Protein AF-A0A2S6ACW3-F1 (afdb_monomer)

Mean predicted aligned error: 11.48 Å

Sequence (101 aa):
MSRRIPSDDEINSAAVELGLADVDGKCRPSARGRVAKSILLAEKEVADAEQAAADISGPVRLIGEWHRALAAEVGAAAADAITASLAPTLYKSAQQDRRPR

Solvent-accessible surface area (backbone atoms only — not comparable to full-atom values): 5680 Å² total; per-residue (Å²): 131,85,81,82,75,78,50,72,65,57,34,14,53,52,16,46,77,69,70,53,28,49,96,86,49,42,41,38,78,93,46,42,70,57,45,43,50,50,54,55,48,52,54,45,52,50,50,53,50,52,48,51,57,67,68,42,50,70,28,57,51,51,43,52,52,53,29,55,57,37,26,75,75,66,35,58,75,53,19,50,57,51,37,64,69,43,39,70,57,49,35,53,53,49,55,57,76,69,55,84,130

Secondary structure (DSSP, 8-state):
-------HHHHHHHHHHTT-B-TTSPBPHHHHHHHHHHHHHHHHHHHHHHHHHHHS-HHHHHHHHHHHHHHHHH-HHHHHHHHHHHHHHHHHHHHHTTS--

Structure (mmCIF, N/CA/C/O backbone):
data_AF-A0A2S6ACW3-F1
#
_entry.id   AF-A0A2S6ACW3-F1
#
loop_
_atom_site.group_PDB
_atom_site.id
_atom_site.type_symbol
_atom_site.label_atom_id
_atom_site.label_alt_id
_atom_site.label_comp_id
_atom_site.label_asym_id
_atom_site.label_entity_id
_atom_site.label_seq_id
_atom_site.pdbx_PDB_ins_code
_atom_site.Cartn_x
_atom_site.Cartn_y
_atom_site.Cartn_z
_atom_site.occupancy
_atom_site.B_iso_or_equiv
_atom_site.auth_seq_id
_atom_site.auth_comp_id
_atom_site.auth_asym_id
_atom_site.auth_atom_id
_atom_site.pdbx_PDB_model_num
ATOM 1 N N . MET A 1 1 ? 22.866 7.331 5.655 1.00 47.84 1 MET A N 1
ATOM 2 C CA . MET A 1 1 ? 22.135 6.455 4.715 1.00 47.84 1 MET A CA 1
ATOM 3 C C . MET A 1 1 ? 23.094 6.031 3.621 1.00 47.84 1 MET A C 1
ATOM 5 O O . MET A 1 1 ? 23.541 6.888 2.867 1.00 47.84 1 MET A O 1
ATOM 9 N N . SER A 1 2 ? 23.494 4.758 3.596 1.00 45.16 2 SER A N 1
ATOM 10 C CA . SER A 1 2 ? 24.354 4.247 2.525 1.00 45.16 2 SER A CA 1
ATOM 11 C C . SER A 1 2 ? 23.539 4.249 1.232 1.00 45.16 2 SER A C 1
ATOM 13 O O . SER A 1 2 ? 22.478 3.630 1.182 1.00 45.16 2 SER A O 1
ATOM 15 N N . ARG A 1 3 ? 23.962 5.015 0.220 1.00 69.31 3 ARG A N 1
ATOM 16 C CA . ARG A 1 3 ? 23.289 5.041 -1.086 1.00 69.31 3 ARG A CA 1
ATOM 17 C C . ARG A 1 3 ? 23.595 3.717 -1.784 1.00 69.31 3 ARG A C 1
ATOM 19 O O . ARG A 1 3 ? 24.653 3.589 -2.392 1.00 69.31 3 ARG A O 1
ATOM 26 N N . ARG A 1 4 ? 22.695 2.737 -1.650 1.00 86.38 4 ARG A N 1
ATOM 27 C CA . ARG A 1 4 ? 22.717 1.510 -2.456 1.00 86.38 4 ARG A CA 1
ATOM 28 C C . ARG A 1 4 ? 22.800 1.894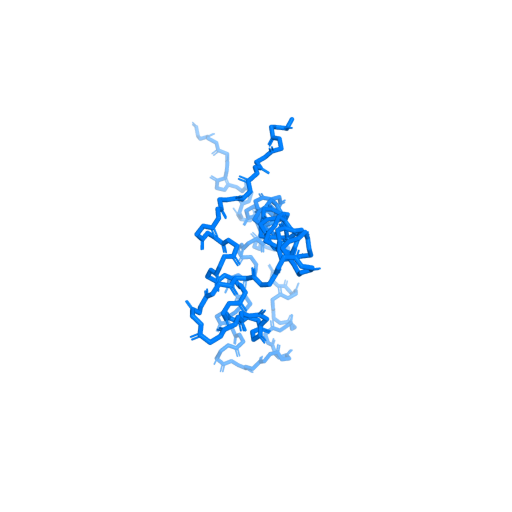 -3.933 1.00 86.38 4 ARG A C 1
ATOM 30 O O . ARG A 1 4 ? 22.145 2.840 -4.369 1.00 86.38 4 ARG A O 1
ATOM 37 N N . ILE A 1 5 ? 23.614 1.164 -4.681 1.00 88.38 5 ILE A N 1
ATOM 38 C CA . ILE A 1 5 ? 23.708 1.276 -6.134 1.00 88.38 5 ILE A CA 1
ATOM 39 C C . ILE A 1 5 ? 23.091 -0.009 -6.696 1.00 88.38 5 ILE A C 1
ATOM 41 O O . ILE A 1 5 ? 23.581 -1.080 -6.332 1.00 88.38 5 ILE A O 1
ATOM 45 N N . PRO A 1 6 ? 22.023 0.070 -7.512 1.00 88.94 6 PRO A N 1
ATOM 46 C CA . PRO A 1 6 ? 21.423 -1.106 -8.129 1.00 88.94 6 PRO A CA 1
ATOM 47 C C . PRO A 1 6 ? 22.428 -1.844 -9.015 1.00 88.94 6 PRO A C 1
ATOM 49 O O . PRO A 1 6 ? 23.226 -1.207 -9.709 1.00 88.94 6 PRO A O 1
ATOM 52 N N . SER A 1 7 ? 22.392 -3.171 -8.985 1.00 93.81 7 SER A N 1
ATOM 53 C CA . SER A 1 7 ? 23.246 -4.015 -9.814 1.00 93.81 7 SER A CA 1
ATOM 54 C C . SER A 1 7 ? 22.812 -3.981 -11.282 1.00 93.81 7 SER A C 1
ATOM 56 O O . SER A 1 7 ? 21.699 -3.577 -11.630 1.00 93.81 7 SER A O 1
ATOM 58 N N . ASP A 1 8 ? 23.694 -4.430 -12.173 1.00 92.12 8 ASP A N 1
ATOM 59 C CA . ASP A 1 8 ? 23.380 -4.489 -13.59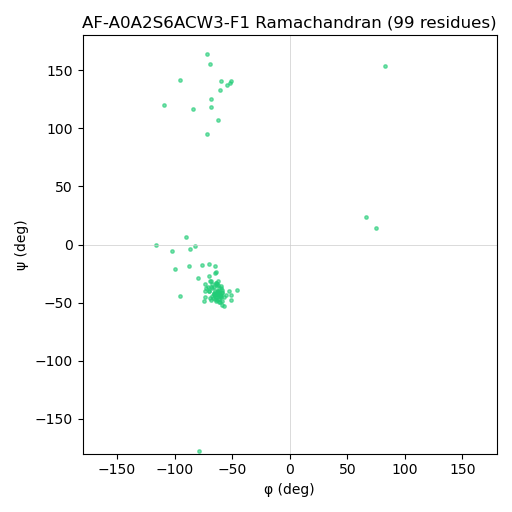9 1.00 92.12 8 ASP A CA 1
ATOM 60 C C . ASP A 1 8 ? 22.216 -5.446 -13.899 1.00 92.12 8 ASP A C 1
ATOM 62 O O . ASP A 1 8 ? 21.412 -5.148 -14.784 1.00 92.12 8 ASP A O 1
ATOM 66 N N . ASP A 1 9 ? 22.088 -6.535 -13.137 1.00 93.88 9 ASP A N 1
ATOM 67 C CA . ASP A 1 9 ? 20.997 -7.505 -13.264 1.00 93.88 9 ASP A CA 1
ATOM 68 C C . ASP A 1 9 ? 19.658 -6.918 -12.804 1.00 93.88 9 ASP A C 1
ATOM 70 O O . ASP A 1 9 ? 18.639 -7.110 -13.470 1.00 93.88 9 ASP A O 1
ATOM 74 N N . GLU A 1 10 ? 19.660 -6.136 -11.719 1.00 92.50 10 GLU A N 1
ATOM 75 C CA . GLU A 1 10 ? 18.478 -5.405 -11.239 1.00 92.50 10 GLU A CA 1
ATOM 76 C C . GLU A 1 10 ? 18.015 -4.378 -12.280 1.00 92.50 10 GLU A C 1
ATOM 78 O O . GLU A 1 10 ? 16.828 -4.285 -12.595 1.00 92.50 10 GLU A O 1
ATOM 83 N N . ILE A 1 11 ? 18.961 -3.649 -12.880 1.00 93.06 11 ILE A N 1
ATOM 84 C CA . ILE A 1 11 ? 18.679 -2.667 -13.933 1.00 93.06 11 ILE A CA 1
ATOM 85 C C . ILE A 1 11 ? 18.149 -3.345 -15.200 1.00 93.06 11 ILE A C 1
ATOM 87 O O . ILE A 1 11 ? 17.219 -2.831 -15.819 1.00 93.06 11 ILE A O 1
ATOM 91 N N . ASN A 1 12 ? 18.722 -4.475 -15.618 1.00 93.38 12 ASN A N 1
ATOM 92 C CA . ASN A 1 12 ? 18.259 -5.188 -16.808 1.00 93.38 12 ASN A CA 1
ATOM 93 C C . ASN A 1 12 ? 16.861 -5.782 -16.589 1.00 93.38 12 ASN A C 1
ATOM 95 O O . ASN A 1 12 ? 15.992 -5.593 -17.435 1.00 93.38 12 ASN A O 1
ATOM 99 N N . SER A 1 13 ? 16.616 -6.397 -15.429 1.00 93.19 13 SER A N 1
ATOM 100 C CA . SER A 1 13 ? 15.308 -6.965 -15.078 1.00 93.19 13 SER A CA 1
ATOM 101 C C . SER A 1 13 ? 14.219 -5.889 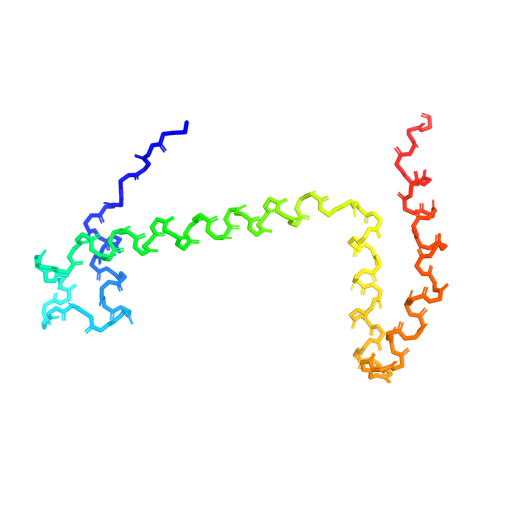-15.052 1.00 93.19 13 SER A C 1
ATOM 103 O O . SER A 1 13 ? 13.210 -6.012 -15.744 1.00 93.19 13 SER A O 1
ATOM 105 N N . ALA A 1 14 ? 14.467 -4.768 -14.369 1.00 92.06 14 ALA A N 1
ATOM 106 C CA . ALA A 1 14 ? 13.532 -3.645 -14.347 1.00 92.06 14 ALA A CA 1
ATOM 107 C C . ALA A 1 14 ? 13.337 -3.017 -15.739 1.00 92.06 14 ALA A C 1
ATOM 109 O O . ALA A 1 14 ? 12.245 -2.572 -16.085 1.00 92.06 14 ALA A O 1
ATOM 110 N N . ALA A 1 15 ? 14.376 -2.979 -16.579 1.00 92.44 15 ALA A N 1
ATOM 111 C CA . ALA A 1 15 ? 14.242 -2.487 -17.947 1.00 92.44 15 ALA A CA 1
ATOM 112 C C . ALA A 1 15 ? 13.373 -3.401 -18.821 1.00 92.44 15 ALA A C 1
ATOM 114 O O . ALA A 1 15 ? 12.665 -2.886 -19.686 1.00 92.44 15 ALA A O 1
ATOM 115 N N . VAL A 1 16 ? 13.405 -4.720 -18.608 1.00 93.00 16 VAL A N 1
ATOM 116 C CA . VAL A 1 16 ? 12.505 -5.666 -19.286 1.00 93.00 16 VAL A CA 1
ATOM 117 C C . VAL A 1 16 ? 11.058 -5.396 -18.877 1.00 93.00 16 VAL A C 1
ATOM 119 O O . VAL A 1 16 ? 10.212 -5.219 -19.750 1.00 93.00 16 VAL A O 1
ATOM 122 N N . GLU A 1 17 ? 10.785 -5.271 -17.577 1.00 91.44 17 GLU A N 1
ATOM 123 C CA . GLU A 1 17 ? 9.439 -4.979 -17.057 1.00 91.44 17 GLU A CA 1
ATOM 124 C C . GLU A 1 17 ? 8.879 -3.648 -17.578 1.00 91.44 17 GLU A C 1
ATOM 126 O O . GLU A 1 17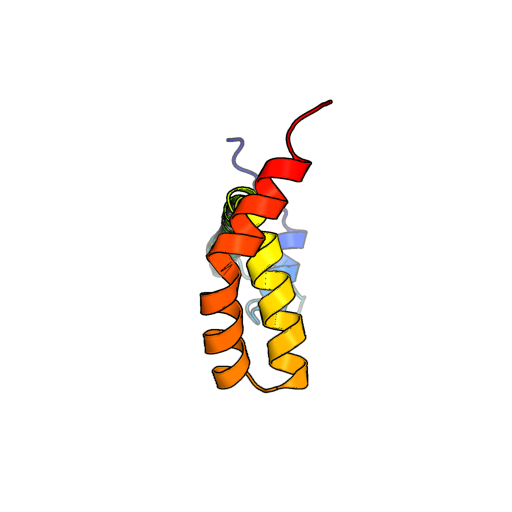 ? 7.700 -3.544 -17.911 1.00 91.44 17 GLU A O 1
ATOM 131 N N . LEU A 1 18 ? 9.737 -2.634 -17.711 1.00 88.31 18 LEU A N 1
ATOM 132 C CA . LEU A 1 18 ? 9.370 -1.312 -18.221 1.00 88.31 18 LEU A CA 1
ATOM 133 C C . LEU A 1 18 ? 9.329 -1.230 -19.759 1.00 88.31 18 LEU A C 1
ATOM 135 O O . LEU A 1 18 ? 9.049 -0.158 -20.300 1.00 88.31 18 LEU A O 1
ATOM 139 N N . GLY A 1 19 ? 9.648 -2.312 -20.479 1.00 89.00 19 GLY A N 1
ATOM 140 C CA . GLY A 1 19 ? 9.714 -2.323 -21.947 1.00 89.00 19 GLY A CA 1
ATOM 141 C C . GLY A 1 19 ? 10.838 -1.453 -22.533 1.00 89.00 19 GLY A C 1
ATOM 142 O O . GLY A 1 19 ? 10.754 -0.993 -23.671 1.00 89.00 19 GLY A O 1
ATOM 143 N N . LEU A 1 20 ? 11.884 -1.187 -21.747 1.00 88.38 20 LEU A N 1
ATOM 144 C CA . LEU A 1 20 ? 13.050 -0.367 -22.103 1.00 88.38 20 LEU A CA 1
ATOM 145 C C . LEU A 1 20 ? 14.292 -1.201 -22.453 1.00 88.38 20 LEU A C 1
ATOM 147 O O . LEU A 1 20 ? 15.321 -0.635 -22.847 1.00 88.38 20 LEU A O 1
ATOM 151 N N . ALA A 1 21 ? 14.210 -2.521 -22.289 1.00 89.00 21 ALA A N 1
ATOM 152 C CA . ALA A 1 21 ? 15.249 -3.450 -22.695 1.00 89.00 21 ALA A CA 1
ATOM 153 C C . ALA A 1 21 ? 15.362 -3.553 -24.227 1.00 89.00 21 ALA A C 1
ATOM 155 O O . ALA A 1 21 ? 14.435 -3.245 -24.981 1.00 89.00 21 ALA A O 1
ATOM 156 N N . ASP A 1 22 ? 16.541 -3.935 -24.700 1.00 89.06 22 ASP A N 1
ATOM 157 C CA . ASP A 1 22 ? 16.743 -4.384 -26.072 1.00 89.06 22 ASP A CA 1
ATOM 158 C C . ASP A 1 22 ? 16.280 -5.841 -26.267 1.00 89.06 22 ASP A C 1
ATOM 160 O O . ASP A 1 22 ? 15.726 -6.471 -25.365 1.00 89.06 22 ASP A O 1
ATOM 164 N N . VAL A 1 23 ? 16.478 -6.361 -27.481 1.00 84.12 23 VAL A N 1
ATOM 165 C CA . VAL A 1 23 ? 16.064 -7.719 -27.874 1.00 84.12 23 VAL A CA 1
ATOM 166 C C . VAL A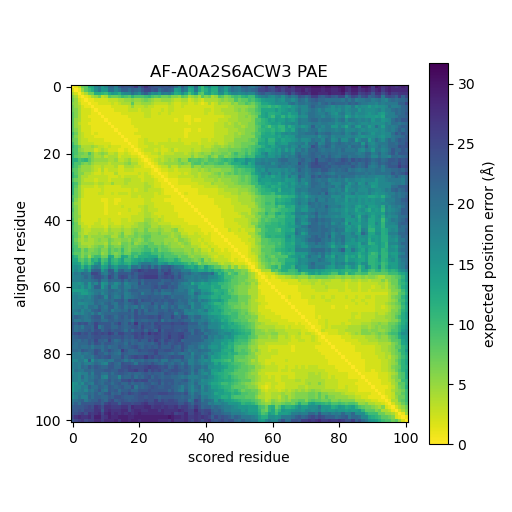 1 23 ? 16.808 -8.797 -27.071 1.00 84.12 23 VAL A C 1
ATOM 168 O O . VAL A 1 23 ? 16.276 -9.887 -26.886 1.00 84.12 23 VAL A O 1
ATOM 171 N N . ASP A 1 24 ? 17.987 -8.471 -26.534 1.00 87.06 24 ASP A N 1
ATOM 172 C CA . ASP A 1 24 ? 18.812 -9.365 -25.716 1.00 87.06 24 ASP A CA 1
ATOM 173 C C . ASP A 1 24 ? 18.477 -9.262 -24.213 1.00 87.06 24 ASP A C 1
ATOM 175 O O . ASP A 1 24 ? 19.178 -9.832 -23.375 1.00 87.06 24 ASP A O 1
ATOM 179 N N . GLY A 1 25 ? 17.428 -8.514 -23.845 1.00 84.94 25 GLY A N 1
ATOM 180 C CA . GLY A 1 25 ? 17.013 -8.319 -22.455 1.00 84.94 25 GLY A CA 1
ATOM 181 C C . GLY A 1 25 ? 17.916 -7.372 -21.661 1.00 84.94 25 GLY A C 1
ATOM 182 O O . GLY A 1 25 ? 17.833 -7.326 -20.433 1.00 84.94 25 GLY A O 1
ATOM 183 N N . LYS A 1 26 ? 18.784 -6.598 -22.325 1.00 91.00 26 LYS A N 1
ATOM 184 C CA . LYS A 1 26 ? 19.677 -5.636 -21.672 1.00 91.00 26 LYS A CA 1
ATOM 185 C C . LYS A 1 26 ? 19.077 -4.243 -21.670 1.00 91.00 26 LYS A C 1
ATOM 187 O O . LYS A 1 26 ? 18.494 -3.769 -22.645 1.00 91.00 26 LYS A O 1
ATOM 192 N N . CYS A 1 27 ? 19.275 -3.520 -20.572 1.00 90.81 27 CYS A N 1
ATOM 193 C CA . CYS A 1 27 ? 18.882 -2.121 -20.513 1.00 90.81 27 CYS A CA 1
ATOM 194 C C . CYS A 1 27 ? 19.762 -1.279 -21.446 1.00 90.81 27 CYS A C 1
ATOM 196 O O . CYS A 1 27 ? 20.986 -1.222 -21.276 1.00 90.81 27 CYS A O 1
ATOM 198 N N . ARG A 1 28 ? 19.130 -0.527 -22.357 1.00 90.00 28 ARG A N 1
ATOM 199 C CA . ARG A 1 28 ? 19.826 0.415 -23.248 1.00 90.00 28 ARG A CA 1
ATOM 200 C C . ARG A 1 28 ? 20.683 1.404 -22.440 1.00 90.00 28 ARG A C 1
ATOM 202 O O . ARG A 1 28 ? 20.170 1.957 -21.461 1.00 90.00 28 ARG A O 1
ATOM 209 N N . PRO A 1 29 ? 21.927 1.723 -22.858 1.00 89.81 29 PRO A N 1
ATOM 210 C CA . PRO A 1 29 ? 22.829 2.606 -22.107 1.00 89.81 29 PRO A CA 1
ATOM 211 C C . PRO A 1 29 ? 22.216 3.963 -21.735 1.00 89.81 29 PRO A C 1
ATOM 213 O O . PRO A 1 29 ? 22.357 4.423 -20.605 1.00 89.81 29 PRO A O 1
ATOM 216 N N . SER A 1 30 ? 21.453 4.564 -22.652 1.00 90.19 30 SER A N 1
ATOM 217 C CA . SER A 1 30 ? 20.763 5.846 -22.449 1.00 90.19 30 SER A CA 1
ATOM 218 C C . SER A 1 30 ? 19.592 5.787 -21.455 1.00 90.19 30 SER A C 1
ATOM 220 O O . SER A 1 30 ? 19.133 6.823 -20.973 1.00 90.19 30 SER A O 1
ATOM 222 N N . ALA A 1 31 ? 19.089 4.592 -21.136 1.00 89.75 31 ALA A N 1
ATOM 223 C CA . ALA A 1 31 ? 18.002 4.375 -20.185 1.00 89.75 31 ALA A CA 1
ATOM 224 C C . ALA A 1 31 ? 18.495 3.933 -18.797 1.00 89.75 31 ALA A C 1
ATOM 226 O O . ALA A 1 31 ? 17.785 4.173 -17.821 1.00 89.75 31 ALA A O 1
ATOM 227 N N . ARG A 1 32 ? 19.717 3.386 -18.679 1.00 91.75 32 ARG A N 1
ATOM 228 C CA . ARG A 1 32 ? 20.256 2.804 -17.429 1.00 91.75 32 ARG A CA 1
ATOM 229 C C . ARG A 1 32 ? 20.141 3.735 -16.226 1.00 91.75 32 ARG A C 1
ATOM 231 O O . ARG A 1 32 ? 19.635 3.330 -15.187 1.00 91.75 32 ARG A O 1
ATOM 238 N N . GLY A 1 33 ? 20.546 4.998 -16.375 1.00 91.12 33 GLY A N 1
ATOM 239 C CA . GLY A 1 33 ? 20.479 5.975 -15.281 1.00 91.12 33 GLY A CA 1
ATOM 240 C C . GLY A 1 33 ? 19.049 6.283 -14.821 1.00 91.12 33 GLY A C 1
ATOM 241 O O . GLY A 1 33 ? 18.817 6.505 -13.634 1.00 91.12 33 GLY A O 1
ATOM 242 N N . ARG A 1 34 ? 18.074 6.257 -15.741 1.00 91.62 34 ARG A N 1
ATOM 243 C CA . ARG A 1 34 ? 16.654 6.442 -15.404 1.00 91.62 34 ARG A CA 1
ATOM 244 C C . ARG A 1 34 ? 16.092 5.207 -14.709 1.00 91.62 34 ARG A C 1
ATOM 246 O O . ARG A 1 34 ? 15.464 5.363 -13.673 1.00 91.62 34 ARG A O 1
ATOM 253 N N . VAL A 1 35 ? 16.385 4.013 -15.224 1.00 92.25 35 VAL A N 1
ATOM 254 C CA . VAL A 1 35 ? 15.942 2.742 -14.630 1.00 92.25 35 VAL A CA 1
ATOM 255 C C . VAL A 1 35 ? 16.507 2.570 -13.218 1.00 92.25 35 VAL A C 1
ATOM 257 O O . VAL A 1 35 ? 15.747 2.326 -12.289 1.00 92.25 35 VAL A O 1
ATOM 260 N N . ALA A 1 36 ? 17.804 2.818 -13.015 1.00 92.50 36 ALA A N 1
ATOM 261 C CA . ALA A 1 36 ? 18.419 2.771 -11.687 1.00 92.50 36 ALA A CA 1
ATOM 262 C C . ALA A 1 36 ? 17.764 3.758 -10.702 1.00 92.50 36 ALA A C 1
ATOM 264 O O . ALA A 1 36 ? 17.512 3.417 -9.548 1.00 92.50 36 ALA A O 1
ATOM 265 N N . LYS A 1 37 ? 17.442 4.978 -11.157 1.00 91.56 37 LYS A N 1
ATOM 266 C CA . LYS A 1 37 ? 16.727 5.964 -10.335 1.00 91.56 37 LYS A CA 1
ATOM 267 C C . LYS A 1 37 ? 15.309 5.503 -9.994 1.00 91.56 37 LYS A C 1
ATOM 269 O O . LYS A 1 37 ? 14.875 5.725 -8.869 1.00 91.56 37 LYS A O 1
ATOM 274 N N . SER A 1 38 ? 14.606 4.883 -10.938 1.00 91.19 38 SER A N 1
ATOM 275 C CA . SER A 1 38 ? 13.264 4.338 -10.719 1.00 91.19 38 SER A CA 1
ATOM 276 C C . SER A 1 38 ? 13.263 3.206 -9.694 1.00 91.19 38 SER A C 1
ATOM 278 O O . SER A 1 38 ? 12.418 3.228 -8.809 1.00 91.19 38 SER A O 1
ATOM 280 N N . ILE A 1 39 ? 14.238 2.288 -9.747 1.00 91.50 39 ILE A N 1
ATOM 281 C CA . ILE A 1 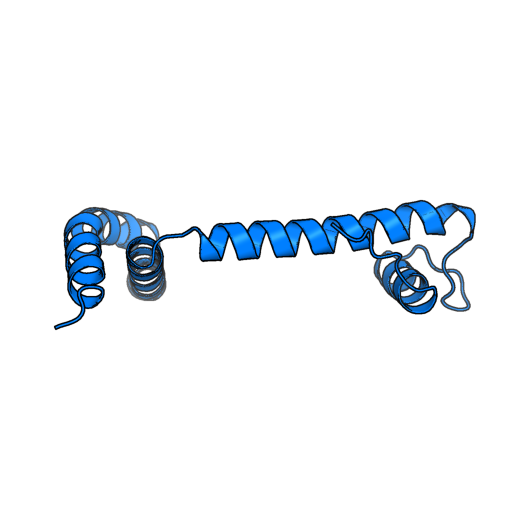39 ? 14.407 1.225 -8.739 1.00 91.50 39 ILE A CA 1
ATOM 282 C C . ILE A 1 39 ? 14.565 1.841 -7.345 1.00 91.50 39 ILE A C 1
ATOM 284 O O . ILE A 1 39 ? 13.804 1.534 -6.434 1.00 91.50 39 ILE A O 1
ATOM 288 N N . LEU A 1 40 ? 15.506 2.778 -7.190 1.00 91.56 40 LEU A N 1
ATOM 289 C CA . LEU A 1 40 ? 15.764 3.421 -5.898 1.00 91.56 40 LEU A CA 1
ATOM 290 C C . LEU A 1 40 ? 14.571 4.236 -5.385 1.00 91.56 40 LEU A C 1
ATOM 292 O O . LEU A 1 40 ? 14.376 4.344 -4.176 1.00 91.56 40 LEU A O 1
ATOM 296 N N . LEU A 1 41 ? 13.795 4.842 -6.286 1.00 90.75 41 LEU A N 1
ATOM 297 C CA . LEU A 1 41 ? 12.584 5.566 -5.913 1.00 90.75 41 LEU A CA 1
ATOM 298 C C . LEU A 1 41 ? 11.500 4.604 -5.425 1.00 90.75 41 LEU A C 1
ATOM 300 O O . LEU A 1 41 ? 10.931 4.858 -4.373 1.00 90.75 41 LEU A O 1
ATOM 304 N N . ALA A 1 42 ? 11.268 3.499 -6.136 1.00 87.06 42 ALA A N 1
ATOM 305 C CA . ALA A 1 42 ? 10.295 2.486 -5.739 1.00 87.06 42 ALA A CA 1
ATOM 306 C C . ALA A 1 42 ? 10.651 1.869 -4.377 1.00 87.06 42 ALA A C 1
ATOM 308 O O . ALA A 1 42 ? 9.796 1.753 -3.507 1.00 87.06 42 ALA A O 1
ATOM 309 N N . GLU A 1 43 ? 11.927 1.554 -4.144 1.00 87.69 43 GLU A N 1
ATOM 310 C CA . GLU A 1 43 ? 12.396 1.063 -2.842 1.00 87.69 43 GLU A CA 1
ATOM 311 C C . GLU A 1 43 ? 12.181 2.084 -1.727 1.00 87.69 43 GLU A C 1
ATOM 313 O O . GLU A 1 43 ? 11.778 1.725 -0.622 1.00 87.69 43 GLU A O 1
ATOM 318 N N . LYS A 1 44 ? 12.428 3.366 -2.016 1.00 85.62 44 LYS A N 1
ATOM 319 C CA . LYS A 1 44 ? 12.168 4.436 -1.060 1.00 85.62 44 LYS A CA 1
ATOM 320 C C . LYS A 1 44 ? 10.673 4.581 -0.776 1.00 85.62 44 LYS A C 1
ATOM 322 O O . LYS A 1 44 ? 10.319 4.745 0.379 1.00 85.62 44 LYS A O 1
ATOM 327 N N . GLU A 1 45 ? 9.811 4.514 -1.784 1.00 85.12 45 GLU A N 1
ATOM 328 C CA . GLU A 1 45 ? 8.358 4.588 -1.594 1.00 85.12 45 GLU A CA 1
ATOM 329 C C . GLU A 1 45 ? 7.839 3.423 -0.749 1.00 85.12 45 GLU A C 1
ATOM 331 O O . GLU A 1 45 ? 7.019 3.638 0.141 1.00 85.12 45 GLU A O 1
ATOM 336 N N . VAL A 1 46 ? 8.358 2.212 -0.968 1.00 80.62 46 VAL A N 1
ATOM 337 C CA . VAL A 1 46 ? 8.048 1.051 -0.124 1.00 80.62 46 VAL A CA 1
ATOM 338 C C . VAL A 1 46 ? 8.532 1.285 1.304 1.00 80.62 46 VAL A C 1
ATOM 340 O O . VAL A 1 46 ? 7.748 1.124 2.232 1.00 80.62 46 VAL A O 1
ATOM 343 N N . ALA A 1 47 ? 9.775 1.734 1.494 1.00 77.88 47 ALA A N 1
ATOM 344 C CA . ALA A 1 47 ? 10.312 2.020 2.823 1.00 77.88 47 ALA A CA 1
ATOM 345 C C . ALA A 1 47 ? 9.546 3.147 3.541 1.00 77.88 47 ALA A C 1
ATOM 347 O O . ALA A 1 47 ? 9.279 3.044 4.735 1.00 77.88 47 ALA A O 1
ATOM 348 N N . ASP A 1 48 ? 9.156 4.203 2.826 1.00 78.69 48 ASP A N 1
ATOM 349 C CA . ASP A 1 48 ? 8.362 5.312 3.359 1.00 78.69 48 ASP A CA 1
ATOM 350 C C . ASP A 1 48 ? 6.939 4.835 3.712 1.00 78.69 48 ASP A C 1
ATOM 352 O O . ASP A 1 48 ? 6.395 5.241 4.738 1.00 78.69 48 ASP A O 1
ATOM 356 N N . ALA A 1 49 ? 6.340 3.938 2.919 1.00 71.19 49 ALA A N 1
ATOM 357 C CA . ALA A 1 49 ? 5.039 3.331 3.209 1.00 71.19 49 ALA A CA 1
ATOM 358 C C . ALA A 1 49 ? 5.095 2.349 4.390 1.00 71.19 49 ALA A C 1
ATOM 360 O O . ALA A 1 49 ? 4.191 2.343 5.224 1.00 71.19 49 ALA A O 1
ATOM 361 N N . GLU A 1 50 ? 6.154 1.545 4.494 1.00 74.81 50 GLU A N 1
ATOM 362 C CA . GLU A 1 50 ? 6.414 0.661 5.633 1.00 74.81 50 GLU A CA 1
ATOM 363 C C . GLU A 1 50 ? 6.655 1.464 6.908 1.00 74.81 50 GLU A C 1
AT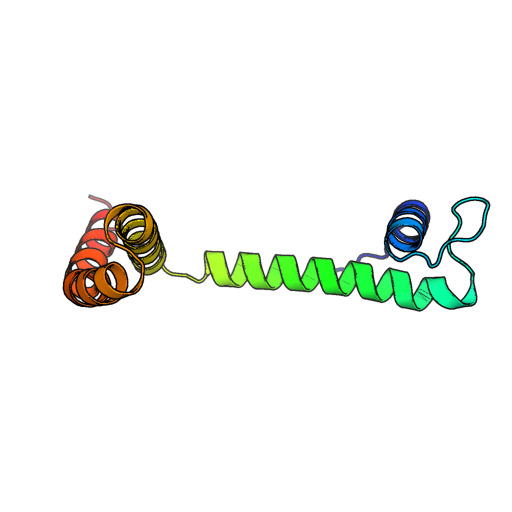OM 365 O O . GLU A 1 50 ? 6.080 1.144 7.947 1.00 74.81 50 GLU A O 1
ATOM 370 N N . GLN A 1 51 ? 7.442 2.538 6.828 1.00 68.62 51 GLN A N 1
ATOM 371 C CA . GLN A 1 51 ? 7.663 3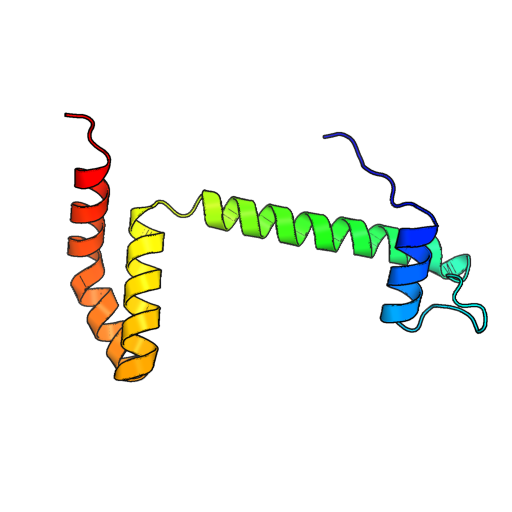.444 7.947 1.00 68.62 51 GLN A CA 1
ATOM 372 C C . GLN A 1 51 ? 6.362 4.140 8.343 1.00 68.62 51 GLN A C 1
ATOM 374 O O . GLN A 1 51 ? 6.022 4.145 9.520 1.00 68.62 51 GLN A O 1
ATOM 379 N N . ALA A 1 52 ? 5.580 4.640 7.384 1.00 66.00 52 ALA A N 1
ATOM 380 C CA . ALA A 1 52 ? 4.262 5.198 7.661 1.00 66.00 52 ALA A CA 1
ATOM 381 C C . ALA A 1 52 ? 3.347 4.160 8.328 1.00 66.00 52 ALA A C 1
ATOM 383 O O . ALA A 1 52 ? 2.669 4.485 9.297 1.00 66.00 52 ALA A O 1
ATOM 384 N N . ALA A 1 53 ? 3.359 2.902 7.878 1.00 62.44 53 ALA A N 1
ATOM 385 C CA . ALA A 1 53 ? 2.599 1.814 8.490 1.00 62.44 53 ALA A CA 1
ATOM 386 C C . ALA A 1 53 ? 3.113 1.420 9.887 1.00 62.44 53 ALA A C 1
ATOM 388 O O . ALA A 1 53 ? 2.316 1.020 10.736 1.00 62.44 53 ALA A O 1
ATOM 389 N N . ALA A 1 54 ? 4.414 1.549 10.145 1.00 65.56 54 ALA A N 1
ATOM 390 C CA . ALA A 1 54 ? 5.018 1.358 11.462 1.00 65.56 54 ALA A CA 1
ATOM 391 C C . ALA A 1 54 ? 4.706 2.527 12.416 1.00 65.56 54 ALA A C 1
ATOM 393 O O . ALA A 1 54 ? 4.509 2.312 13.614 1.00 65.56 54 ALA A O 1
ATOM 394 N N . ASP A 1 55 ? 4.605 3.743 11.876 1.00 59.94 55 ASP A N 1
ATOM 395 C CA . ASP A 1 55 ? 4.247 4.969 12.592 1.00 59.94 55 ASP A CA 1
ATOM 396 C C . ASP A 1 55 ? 2.739 5.045 12.889 1.00 59.94 55 ASP A C 1
ATOM 398 O O . ASP A 1 55 ? 2.310 5.769 13.796 1.00 59.94 55 ASP A O 1
ATOM 402 N N . ILE A 1 56 ? 1.914 4.252 12.190 1.00 65.81 56 ILE A N 1
ATOM 403 C CA . ILE A 1 56 ? 0.522 4.016 12.573 1.00 65.81 56 ILE A CA 1
ATOM 404 C C . ILE A 1 56 ? 0.523 3.344 13.948 1.00 65.81 56 ILE A C 1
ATOM 406 O O . ILE A 1 56 ? 0.832 2.162 14.112 1.00 65.81 56 ILE A O 1
ATOM 410 N N . SER A 1 57 ? 0.133 4.113 14.967 1.00 72.06 57 SER A N 1
ATOM 411 C CA . SER A 1 57 ? -0.001 3.593 16.326 1.00 72.06 57 SER A CA 1
ATOM 412 C C . SER A 1 57 ? -0.855 2.313 16.328 1.00 72.06 57 SER A C 1
ATOM 414 O O . SER A 1 57 ? -1.861 2.226 15.623 1.00 72.06 57 SER A O 1
ATOM 416 N N . GLY A 1 58 ? -0.484 1.317 17.140 1.00 76.44 58 GLY A N 1
ATOM 417 C CA . GLY A 1 58 ? -1.220 0.045 17.246 1.00 76.44 58 GLY A CA 1
ATOM 418 C C . GLY A 1 58 ? -2.749 0.186 17.359 1.00 76.44 58 GLY A C 1
ATOM 419 O O . GLY A 1 58 ? -3.453 -0.579 16.702 1.00 76.44 58 GLY A O 1
ATOM 420 N N . PRO A 1 59 ? -3.273 1.184 18.099 1.00 79.56 59 PRO A N 1
ATOM 421 C CA . PRO A 1 59 ? -4.694 1.521 18.094 1.00 79.56 59 PRO A CA 1
ATOM 422 C C . PRO A 1 59 ? -5.302 1.837 16.719 1.00 79.56 59 PRO A C 1
ATOM 424 O O . PRO A 1 59 ? -6.391 1.367 16.407 1.00 79.56 59 PRO A O 1
ATOM 427 N N . VAL A 1 60 ? -4.613 2.606 15.876 1.00 82.31 60 VAL A N 1
ATOM 428 C CA . VAL A 1 60 ? -5.105 2.977 14.538 1.00 82.31 60 VAL A CA 1
ATOM 429 C C . VAL A 1 60 ? -5.094 1.769 13.599 1.00 82.31 60 VAL A C 1
ATOM 431 O O . VAL A 1 60 ? -6.039 1.584 12.834 1.00 82.31 60 VAL A O 1
ATOM 434 N N . ARG A 1 61 ? -4.090 0.890 13.712 1.00 83.31 61 ARG A N 1
ATOM 435 C CA . ARG A 1 61 ? -4.068 -0.381 12.973 1.00 83.31 61 ARG A CA 1
ATOM 436 C C . ARG A 1 61 ? -5.266 -1.266 13.335 1.00 83.31 61 ARG A C 1
ATOM 438 O O . ARG A 1 61 ? -5.929 -1.767 12.433 1.00 83.31 61 ARG A O 1
ATOM 445 N N . LEU A 1 62 ? -5.580 -1.384 14.629 1.00 84.81 62 LEU A N 1
ATOM 446 C CA . LEU A 1 62 ? -6.746 -2.136 15.106 1.00 84.81 62 LEU A CA 1
ATOM 447 C C . LEU A 1 62 ? -8.054 -1.572 14.533 1.00 84.81 62 LEU A C 1
ATOM 449 O O . LEU A 1 62 ? -8.895 -2.325 14.052 1.00 84.81 62 LEU A O 1
ATOM 453 N N . ILE A 1 63 ? -8.215 -0.247 14.541 1.00 87.94 63 ILE A N 1
ATOM 454 C CA . ILE A 1 63 ? -9.397 0.416 13.971 1.00 87.94 63 ILE A CA 1
ATOM 455 C C . ILE A 1 63 ? -9.528 0.108 12.469 1.00 87.94 63 ILE A C 1
ATOM 457 O O . ILE A 1 63 ? -10.618 -0.217 12.004 1.00 87.94 63 ILE A O 1
ATOM 461 N N . GLY A 1 64 ? -8.425 0.147 11.715 1.00 86.44 64 GLY A N 1
ATOM 462 C CA . GLY A 1 64 ? -8.423 -0.181 10.286 1.00 86.44 64 GLY A CA 1
ATOM 463 C C . GLY A 1 64 ? -8.673 -1.664 9.972 1.00 86.44 64 GLY A C 1
ATOM 464 O O . GLY A 1 64 ? -9.246 -1.991 8.935 1.00 86.44 64 GLY A O 1
ATOM 465 N N . GLU A 1 65 ? -8.259 -2.587 10.841 1.00 88.44 65 GLU A N 1
ATOM 466 C CA . GLU A 1 65 ? -8.599 -4.014 10.727 1.00 88.44 65 GLU A CA 1
ATOM 467 C C . GLU A 1 65 ? -10.098 -4.251 10.944 1.00 88.44 65 GLU A C 1
ATOM 469 O O . GLU A 1 65 ? -10.736 -4.915 10.126 1.00 88.44 65 GLU A O 1
ATOM 474 N N . TRP A 1 66 ? -10.673 -3.631 11.979 1.00 89.06 66 TRP A N 1
ATOM 475 C CA . TRP A 1 66 ? -12.114 -3.671 12.241 1.00 89.06 66 TRP A CA 1
ATOM 476 C C . TRP A 1 66 ? -12.932 -3.090 11.089 1.00 89.06 66 TRP A C 1
ATOM 478 O O . TRP A 1 66 ? -13.924 -3.691 10.678 1.00 89.06 66 TRP A O 1
ATOM 488 N N . HIS A 1 67 ? -12.491 -1.961 10.530 1.00 91.94 67 HIS A N 1
ATOM 489 C CA . HIS A 1 67 ? -13.134 -1.364 9.362 1.00 91.94 67 HIS A CA 1
ATOM 490 C C . HIS A 1 67 ? -13.159 -2.315 8.170 1.00 91.94 67 HIS A C 1
ATOM 492 O O . HIS A 1 67 ? -14.215 -2.518 7.583 1.00 91.94 67 HIS A O 1
ATOM 498 N N . ARG A 1 68 ? -12.020 -2.932 7.834 1.00 90.19 68 ARG A N 1
ATOM 499 C CA . ARG A 1 68 ? -11.920 -3.843 6.684 1.00 90.19 68 ARG A CA 1
ATOM 500 C C . ARG A 1 68 ? -12.801 -5.078 6.844 1.00 90.19 68 ARG A C 1
ATOM 502 O O . ARG A 1 68 ? -13.438 -5.479 5.874 1.00 90.19 68 ARG A O 1
ATOM 509 N N . ALA A 1 69 ? -12.862 -5.645 8.049 1.00 90.31 69 ALA A N 1
ATOM 510 C CA . ALA A 1 69 ? -13.766 -6.751 8.353 1.00 90.31 69 ALA A CA 1
ATOM 511 C C . ALA A 1 69 ? -15.236 -6.336 8.168 1.00 90.31 69 ALA A C 1
ATOM 513 O O . ALA A 1 69 ? -15.973 -6.985 7.431 1.00 90.31 69 ALA A O 1
ATOM 514 N N . LEU A 1 70 ? -15.638 -5.196 8.741 1.00 89.81 70 LEU A N 1
ATOM 515 C CA . LEU A 1 70 ? -17.000 -4.671 8.603 1.00 89.81 70 LEU A CA 1
ATOM 516 C C . LEU A 1 70 ? -17.348 -4.321 7.151 1.00 89.81 70 LEU A C 1
ATOM 518 O O . LEU A 1 70 ? -18.440 -4.630 6.685 1.00 89.81 70 LEU A O 1
ATOM 522 N N . ALA A 1 71 ? -16.431 -3.702 6.407 1.00 90.62 71 ALA A N 1
ATOM 523 C CA . ALA A 1 71 ? -16.663 -3.291 5.025 1.00 90.62 71 ALA A CA 1
ATOM 524 C C . ALA A 1 71 ? -16.942 -4.485 4.101 1.00 90.62 71 ALA A C 1
ATOM 526 O O . ALA A 1 71 ? -17.727 -4.346 3.162 1.00 90.62 71 ALA A O 1
ATOM 527 N N . ALA A 1 72 ? -16.348 -5.648 4.388 1.00 90.69 72 ALA A N 1
ATOM 528 C CA . ALA A 1 72 ? -16.611 -6.888 3.664 1.00 90.69 72 ALA A CA 1
ATOM 529 C C . ALA A 1 72 ? -18.012 -7.467 3.941 1.00 90.69 72 ALA A C 1
ATOM 531 O O . ALA A 1 72 ? -18.564 -8.146 3.079 1.00 90.69 72 ALA A O 1
ATOM 532 N N . GLU A 1 73 ? -18.596 -7.190 5.111 1.00 91.44 73 GLU A N 1
ATOM 533 C CA . GLU A 1 73 ? -19.892 -7.739 5.535 1.00 91.44 73 GLU A CA 1
ATOM 534 C C . GLU A 1 73 ? -21.073 -6.805 5.241 1.00 91.44 73 GLU A C 1
ATOM 536 O O . GLU A 1 73 ? -22.117 -7.251 4.768 1.00 91.44 73 GLU A O 1
ATOM 541 N N . VAL A 1 74 ? -20.923 -5.507 5.520 1.00 90.81 74 VAL A N 1
ATOM 542 C CA . VAL A 1 74 ? -22.032 -4.531 5.491 1.00 90.81 74 VAL A CA 1
ATOM 543 C C . VAL A 1 74 ? -21.871 -3.442 4.427 1.00 90.81 74 VAL A C 1
ATOM 545 O O . VAL A 1 74 ? -22.741 -2.584 4.276 1.00 90.81 74 VAL A O 1
ATOM 548 N N . GLY A 1 75 ? -20.772 -3.476 3.670 1.00 85.62 75 GLY A N 1
ATOM 549 C CA . GLY A 1 75 ? -20.430 -2.467 2.672 1.00 85.62 75 GLY A CA 1
ATOM 550 C C . GLY A 1 75 ? -19.743 -1.232 3.267 1.00 85.62 75 GLY A C 1
ATOM 551 O O . GLY A 1 75 ? -19.926 -0.874 4.432 1.00 85.62 75 GLY A O 1
ATOM 552 N N . ALA A 1 76 ? -18.939 -0.558 2.438 1.00 87.31 76 ALA A N 1
ATOM 553 C CA . ALA A 1 76 ? -18.003 0.481 2.878 1.00 87.31 76 ALA A CA 1
ATOM 554 C C . ALA A 1 76 ? -18.671 1.647 3.633 1.00 87.31 76 ALA A C 1
ATOM 556 O O . ALA A 1 76 ? -18.213 2.018 4.707 1.00 87.31 76 ALA A O 1
ATOM 557 N N . ALA A 1 77 ? -19.793 2.171 3.130 1.00 88.25 77 ALA A N 1
ATOM 558 C CA . ALA A 1 77 ? -20.453 3.334 3.733 1.00 88.25 77 ALA A CA 1
ATOM 559 C C . ALA A 1 77 ? -21.023 3.051 5.137 1.00 88.25 77 ALA A C 1
ATOM 561 O O . ALA A 1 77 ? -20.968 3.908 6.020 1.00 88.25 77 ALA A O 1
ATOM 562 N N . ALA A 1 78 ? -21.559 1.847 5.365 1.00 88.81 78 ALA A N 1
ATOM 563 C CA . ALA A 1 78 ? -22.044 1.444 6.684 1.00 88.81 78 ALA A CA 1
ATOM 564 C C . ALA A 1 78 ? -20.872 1.161 7.638 1.00 88.81 78 ALA A C 1
ATOM 566 O O . ALA A 1 78 ? -20.900 1.575 8.799 1.00 88.81 78 ALA A O 1
ATOM 567 N N . ALA A 1 79 ? -19.816 0.517 7.135 1.00 91.31 79 ALA A N 1
ATOM 568 C CA . ALA A 1 79 ? -18.598 0.260 7.893 1.00 91.31 79 ALA A CA 1
ATOM 569 C C . ALA A 1 79 ? -17.894 1.550 8.338 1.00 91.31 79 ALA A C 1
ATOM 571 O O . ALA A 1 79 ? -17.411 1.600 9.469 1.00 91.31 79 ALA A O 1
ATOM 572 N N . ASP A 1 80 ? -17.887 2.602 7.513 1.00 90.88 80 ASP A N 1
ATOM 573 C CA . ASP A 1 80 ? -17.354 3.922 7.876 1.00 90.88 80 ASP A CA 1
ATOM 574 C C . ASP A 1 80 ? -18.081 4.502 9.095 1.00 90.88 80 ASP A C 1
ATOM 576 O O . ASP A 1 80 ? -17.445 4.858 10.089 1.00 90.88 80 ASP A O 1
ATOM 580 N N . ALA A 1 81 ? -19.417 4.545 9.057 1.00 91.00 81 ALA A N 1
ATOM 581 C CA . ALA A 1 81 ? -20.222 5.093 10.148 1.00 91.00 81 ALA A CA 1
ATOM 582 C C . ALA A 1 81 ? -20.043 4.300 11.459 1.00 91.00 81 ALA A C 1
ATOM 584 O O . ALA A 1 81 ? -19.886 4.883 12.539 1.00 91.00 81 ALA A O 1
ATOM 585 N N . ILE A 1 82 ? -20.025 2.966 11.368 1.00 89.25 82 ILE A N 1
ATOM 586 C CA . ILE A 1 82 ? -19.860 2.073 12.523 1.00 89.25 82 ILE A CA 1
ATOM 587 C C . ILE A 1 82 ? -18.446 2.195 13.101 1.00 89.25 82 ILE A C 1
ATOM 589 O O . ILE A 1 82 ? -18.281 2.390 14.307 1.00 89.25 82 ILE A O 1
ATOM 593 N N . THR A 1 83 ? -17.420 2.139 12.251 1.00 91.50 83 THR A N 1
ATOM 594 C CA . THR A 1 83 ? -16.020 2.218 12.685 1.00 91.50 83 THR A CA 1
ATOM 595 C C . THR A 1 83 ? -15.721 3.584 13.292 1.00 91.50 83 THR A C 1
ATOM 597 O O . THR A 1 83 ? -15.101 3.646 14.351 1.00 91.50 83 THR A O 1
ATOM 600 N N . ALA A 1 84 ? -16.206 4.678 12.696 1.00 90.88 84 ALA A N 1
ATOM 601 C CA . ALA A 1 84 ? -16.037 6.019 13.254 1.00 90.88 84 ALA A CA 1
ATOM 602 C C . ALA A 1 84 ? -16.650 6.138 14.660 1.00 90.88 84 ALA A C 1
ATOM 604 O O . ALA A 1 84 ? -16.044 6.734 15.552 1.00 90.88 84 ALA A O 1
ATOM 605 N N . SER A 1 85 ? -17.810 5.513 14.884 1.00 91.00 85 SER A N 1
ATOM 606 C CA . SER A 1 85 ? -18.478 5.499 16.192 1.00 91.00 85 SER A CA 1
ATOM 607 C C . SER A 1 85 ? -17.714 4.676 17.238 1.00 91.00 85 SER A C 1
ATOM 609 O O . SER A 1 85 ? -17.668 5.045 18.412 1.00 91.00 85 SER A O 1
ATOM 611 N N . LEU A 1 86 ? -17.093 3.567 16.824 1.00 90.00 86 LEU A N 1
ATOM 612 C CA . LEU A 1 86 ? -16.358 2.653 17.706 1.00 90.00 86 LEU A CA 1
ATOM 613 C C . LEU A 1 86 ? -14.889 3.044 17.919 1.00 90.00 86 LEU A C 1
ATOM 615 O O . LEU A 1 86 ? -14.278 2.611 18.901 1.00 90.00 86 LEU A O 1
ATOM 619 N N . ALA A 1 87 ? -14.323 3.877 17.045 1.00 87.81 87 ALA A N 1
ATOM 620 C CA . ALA A 1 87 ? -12.916 4.266 17.057 1.00 87.81 87 ALA A CA 1
ATOM 621 C C . ALA A 1 87 ? -12.417 4.776 18.425 1.00 87.81 87 ALA A C 1
ATOM 623 O O . ALA A 1 87 ? -11.359 4.317 18.857 1.00 87.81 87 ALA A O 1
ATOM 624 N N . PRO A 1 88 ? -13.143 5.628 19.183 1.00 87.25 88 PRO A N 1
ATOM 625 C CA . PRO A 1 88 ? -12.695 6.060 20.510 1.00 87.25 88 PRO A CA 1
ATOM 626 C C . PRO A 1 88 ? -12.573 4.913 21.525 1.00 87.25 88 PRO A C 1
ATOM 628 O O . PRO A 1 88 ? -11.692 4.936 22.387 1.00 87.25 88 PRO A O 1
ATOM 631 N N . THR A 1 89 ? -13.451 3.911 21.437 1.00 87.00 89 THR A N 1
ATOM 632 C CA . THR A 1 89 ? -13.449 2.734 22.318 1.00 87.00 89 THR A CA 1
ATOM 633 C C . THR A 1 89 ? -12.313 1.788 21.950 1.00 87.00 89 THR A C 1
ATOM 635 O O . THR A 1 89 ? -11.528 1.420 22.824 1.00 87.00 89 THR A O 1
ATOM 638 N N . LEU A 1 90 ? -12.172 1.476 20.657 1.00 84.56 90 LEU A N 1
ATOM 639 C CA . LEU A 1 90 ? -11.079 0.658 20.121 1.00 84.56 90 LEU A CA 1
ATOM 640 C C . LEU A 1 90 ? -9.710 1.287 20.401 1.00 84.56 90 LEU A C 1
ATOM 642 O O . LEU A 1 90 ? -8.739 0.591 20.699 1.00 84.56 90 LEU A O 1
ATOM 646 N N . TYR A 1 91 ? -9.632 2.618 20.361 1.00 84.69 91 TYR A N 1
ATOM 647 C CA . TYR A 1 91 ? -8.403 3.326 20.677 1.00 84.69 91 TYR A CA 1
ATOM 648 C C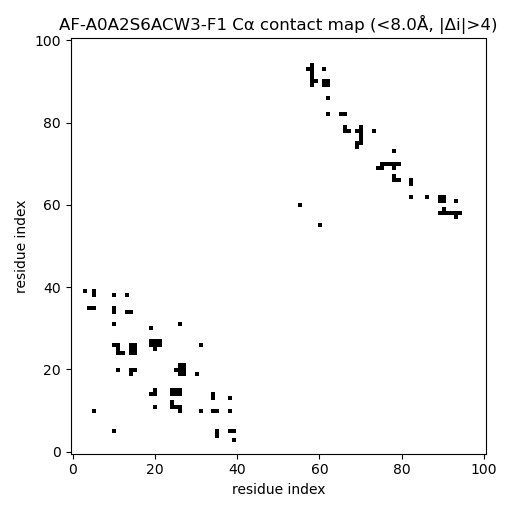 . TYR A 1 91 ? -8.001 3.133 22.144 1.00 84.69 91 TYR A C 1
ATOM 650 O O . TYR A 1 91 ? -6.850 2.815 22.444 1.00 84.69 91 TYR A O 1
ATOM 658 N N . LYS A 1 92 ? -8.957 3.286 23.069 1.00 83.06 92 LYS A N 1
ATOM 659 C CA . LYS A 1 92 ? -8.723 3.109 24.510 1.00 83.06 92 LYS A CA 1
ATOM 660 C C . LYS A 1 92 ? -8.368 1.666 24.867 1.00 83.06 92 LYS A C 1
ATOM 662 O O . LYS A 1 92 ? -7.448 1.472 25.659 1.00 83.06 92 LYS A O 1
ATOM 667 N N . SER A 1 93 ? -9.042 0.673 24.284 1.00 81.44 93 SER A N 1
ATOM 668 C CA . SER A 1 93 ? -8.741 -0.742 24.541 1.00 81.44 93 SER A CA 1
ATOM 669 C C . SER A 1 93 ? -7.334 -1.113 24.067 1.00 81.44 93 SER A C 1
ATOM 671 O O . SER A 1 93 ? -6.558 -1.686 24.828 1.00 81.44 93 SER A O 1
ATOM 673 N N . ALA A 1 94 ? -6.944 -0.678 22.865 1.00 76.94 94 ALA A N 1
ATOM 674 C CA . ALA A 1 94 ? -5.611 -0.929 22.320 1.00 76.94 94 ALA A CA 1
ATOM 675 C C . ALA A 1 94 ? -4.478 -0.244 23.110 1.00 76.94 94 ALA A C 1
ATOM 677 O O . ALA A 1 94 ? -3.331 -0.690 23.066 1.00 76.94 94 ALA A O 1
ATOM 678 N N . GLN A 1 95 ? -4.770 0.842 23.835 1.00 73.25 95 GLN A N 1
ATOM 679 C CA . GLN A 1 95 ? -3.806 1.463 24.748 1.00 73.25 95 GLN A CA 1
ATOM 680 C C . GLN A 1 95 ? -3.693 0.743 26.098 1.00 73.25 95 GLN A C 1
ATOM 682 O O . GLN A 1 95 ? -2.629 0.790 26.717 1.00 73.25 95 GLN A O 1
ATOM 687 N N . GLN A 1 96 ? -4.756 0.081 26.562 1.00 68.38 96 GLN A N 1
ATOM 688 C CA . GLN A 1 96 ? -4.747 -0.671 27.820 1.00 68.38 96 GLN A CA 1
ATOM 689 C C . GLN A 1 96 ? -3.932 -1.966 27.709 1.00 68.38 96 GLN A C 1
ATOM 691 O O . GLN A 1 96 ? -3.168 -2.258 28.625 1.00 68.38 96 GLN A O 1
ATOM 696 N N . ASP A 1 97 ? -3.991 -2.659 26.568 1.00 57.88 97 ASP A N 1
ATOM 697 C CA . ASP A 1 97 ? -3.179 -3.861 26.300 1.00 57.88 97 ASP A CA 1
ATOM 698 C C . ASP A 1 97 ? -1.665 -3.589 26.239 1.00 57.88 97 ASP A C 1
ATOM 700 O O . ASP A 1 97 ? -0.854 -4.500 26.392 1.00 57.88 97 ASP A O 1
ATOM 704 N N . ARG A 1 98 ? -1.249 -2.330 26.043 1.00 55.88 98 ARG A N 1
ATOM 705 C CA . ARG A 1 98 ? 0.171 -1.937 26.005 1.00 55.88 98 ARG A CA 1
ATOM 706 C C . ARG A 1 98 ? 0.776 -1.624 27.374 1.00 55.88 98 ARG A C 1
ATOM 708 O O . ARG A 1 98 ? 1.969 -1.328 27.437 1.00 55.88 98 ARG A O 1
ATOM 715 N N . ARG A 1 99 ? -0.001 -1.643 28.463 1.00 48.28 99 ARG A N 1
ATOM 716 C CA . ARG A 1 99 ? 0.554 -1.429 29.808 1.00 48.28 99 ARG A CA 1
ATOM 717 C C . ARG A 1 99 ? 1.106 -2.756 30.345 1.00 48.28 99 ARG A C 1
ATOM 719 O O . ARG A 1 99 ? 0.310 -3.674 30.537 1.00 48.28 99 ARG A O 1
ATOM 726 N N . PRO A 1 100 ? 2.425 -2.882 30.598 1.00 47.47 100 PRO A N 1
ATOM 727 C CA . PRO A 1 100 ? 2.944 -4.051 31.296 1.00 47.47 100 PRO A CA 1
ATOM 728 C C . PRO A 1 100 ? 2.306 -4.105 32.690 1.00 47.47 100 PRO A C 1
ATOM 730 O O . PRO A 1 100 ? 2.201 -3.075 33.363 1.00 47.47 100 PRO A O 1
ATOM 733 N N . ARG A 1 101 ? 1.817 -5.291 33.064 1.00 44.00 101 ARG A N 1
ATOM 734 C CA . ARG A 1 101 ? 1.393 -5.591 34.435 1.00 44.00 101 ARG A CA 1
ATOM 735 C C . ARG A 1 101 ? 2.597 -5.657 35.361 1.00 44.00 101 ARG A C 1
ATOM 737 O O . ARG A 1 101 ? 3.653 -6.136 34.892 1.00 44.00 101 ARG A O 1
#

Organism: NCBI:txid37330

Foldseek 3Di:
DPPDFDDQVQLLCQCVVVVQADPVSGHDPVCSVVSRVVVSVVVVVVVVVVVVVVVCPQLNVQLVVQLVVCCVPPNNVVSVVVSVVCSVVSSVVSVVVPDDD

Nearest PDB structures (foldseek):
  4an8-assembly2_B  TM=2.549E-01  e=6.681E+00  Thermus thermophilus HB8

pLDDT: mean 83.38, std 12.05, range [44.0, 93.88]

Radius of gyration: 21.85 Å; Cα contacts (8 Å, |Δi|>4): 67; chains: 1; bounding box: 46×16×62 Å